Protein AF-A0A6V7JDL8-F1 (afdb_monomer_lite)

Sequence (111 aa):
MNFTSECNVACNCEGVKYSPVCHKPSMTTFFSACHAGCTDSIDSKTFGNCHCVPNDSFDPTIPTSSAPLDSVTLGPCMGDCSTPYLIFVILSMINQALGSTGRIGNVLVNY

Secondary structure (DSSP, 8-state):
-----TTTGGG--TTPPP--EEETTTTEEESSTTTTTEEEEEETTEEEEETTS------TTS-S-S--TT-EEES------HHHHHHHHHHHHHHHHHHHHHHHHHHHH--

Radius of gyration: 22.88 Å; chains: 1; bounding box: 66×28×57 Å

InterPro domains:
  IPR002350 Kazal domain [PS51465] (1-51)
  IPR004156 Organic anion transporter polypeptide [PF03137] (2-110)
  IPR004156 Organic anion transporter polypeptide [PTHR11388] (2-109)

Structure (mmCIF, N/CA/C/O backbone):
data_AF-A0A6V7JDL8-F1
#
_entry.id   AF-A0A6V7JDL8-F1
#
loop_
_atom_site.group_PDB
_atom_site.id
_atom_site.type_symbol
_atom_site.label_atom_id
_atom_site.label_alt_id
_atom_site.label_comp_id
_atom_site.label_asym_id
_atom_site.label_entity_id
_atom_site.label_seq_id
_atom_site.pdbx_PDB_ins_code
_atom_site.Cartn_x
_atom_site.Cartn_y
_atom_site.Cartn_z
_atom_site.occupancy
_atom_site.B_iso_or_equiv
_atom_site.auth_seq_id
_atom_site.auth_comp_id
_atom_site.auth_asym_id
_atom_site.auth_atom_id
_atom_site.pdbx_PDB_model_num
ATOM 1 N N . MET A 1 1 ? -14.404 0.058 -12.471 1.00 45.66 1 MET A N 1
ATOM 2 C CA . MET A 1 1 ? -13.391 0.785 -11.677 1.00 45.66 1 MET A CA 1
ATOM 3 C C . MET A 1 1 ? -12.065 0.498 -12.359 1.00 45.66 1 MET A C 1
ATOM 5 O O . MET A 1 1 ? -11.704 -0.668 -12.418 1.00 45.66 1 MET A O 1
ATOM 9 N N . ASN A 1 2 ? -11.440 1.486 -13.000 1.00 48.19 2 ASN A N 1
ATOM 10 C CA . ASN A 1 2 ? -10.194 1.279 -13.739 1.00 48.19 2 ASN A CA 1
ATOM 11 C C . ASN A 1 2 ? -9.009 1.672 -12.840 1.00 48.19 2 ASN A C 1
ATOM 13 O O . ASN A 1 2 ? -8.936 2.824 -12.426 1.00 48.19 2 ASN A O 1
ATOM 17 N N . PHE A 1 3 ? -8.134 0.717 -12.511 1.00 68.62 3 PHE A N 1
ATOM 18 C CA . PHE A 1 3 ? -6.935 0.920 -11.680 1.00 68.62 3 PHE A CA 1
ATOM 19 C C . PHE A 1 3 ? -5.656 1.110 -12.518 1.00 68.62 3 PHE A C 1
ATOM 21 O O . PHE A 1 3 ? -4.544 1.011 -11.994 1.00 68.62 3 PHE A O 1
ATOM 28 N N . THR A 1 4 ? -5.812 1.369 -13.820 1.00 72.69 4 THR A N 1
ATOM 29 C CA . THR A 1 4 ? -4.702 1.722 -14.708 1.00 72.69 4 THR A CA 1
ATOM 30 C C . THR A 1 4 ? -4.432 3.225 -14.665 1.00 72.69 4 THR A C 1
ATOM 32 O O . THR A 1 4 ? -5.347 4.046 -14.721 1.00 72.69 4 THR A O 1
ATOM 35 N N . SER A 1 5 ? -3.161 3.576 -14.536 1.00 78.44 5 SER A N 1
ATOM 36 C CA . SER A 1 5 ? -2.606 4.927 -14.585 1.00 78.44 5 SER A CA 1
ATOM 37 C C . SER A 1 5 ? -1.430 4.927 -15.557 1.00 78.44 5 SER A C 1
ATOM 39 O O . SER A 1 5 ? -0.850 3.875 -15.818 1.00 78.44 5 SER A O 1
ATOM 41 N N . GLU A 1 6 ? -1.040 6.095 -16.076 1.00 84.94 6 GLU A N 1
ATOM 42 C CA . GLU A 1 6 ? 0.053 6.219 -17.062 1.00 84.94 6 GLU A CA 1
ATOM 43 C C . GLU A 1 6 ? 1.356 5.526 -16.624 1.00 84.94 6 GLU A C 1
ATOM 45 O O . GLU A 1 6 ? 2.092 5.006 -17.454 1.00 84.94 6 GLU A O 1
ATOM 50 N N . CYS A 1 7 ? 1.611 5.442 -15.318 1.00 87.19 7 CYS A N 1
ATOM 51 C CA . CYS A 1 7 ? 2.803 4.817 -14.752 1.00 87.19 7 CYS A CA 1
ATOM 52 C C . CYS A 1 7 ? 2.745 3.277 -14.642 1.00 87.19 7 CYS A C 1
ATOM 54 O O . CYS A 1 7 ? 3.796 2.652 -14.531 1.00 87.19 7 CYS A O 1
ATOM 56 N N . ASN A 1 8 ? 1.562 2.643 -14.669 1.00 89.19 8 ASN A N 1
ATOM 57 C CA . ASN A 1 8 ? 1.421 1.177 -14.588 1.00 89.19 8 ASN A CA 1
ATOM 58 C C . ASN A 1 8 ? 0.895 0.524 -15.880 1.00 89.19 8 ASN A C 1
ATOM 60 O O . ASN A 1 8 ? 0.727 -0.698 -15.925 1.00 89.19 8 ASN A O 1
ATOM 64 N N . VAL A 1 9 ? 0.696 1.304 -16.952 1.00 85.44 9 VAL A N 1
ATOM 65 C CA . VAL A 1 9 ? 0.219 0.796 -18.254 1.00 85.44 9 VAL A CA 1
ATOM 66 C C . VAL A 1 9 ? 1.116 -0.294 -18.836 1.00 85.44 9 VAL A C 1
ATOM 68 O O . VAL A 1 9 ? 0.620 -1.217 -19.476 1.00 85.44 9 VAL A O 1
ATOM 71 N N . ALA A 1 10 ? 2.425 -0.230 -18.573 1.00 79.62 10 ALA A N 1
ATOM 72 C CA . ALA A 1 10 ? 3.396 -1.200 -19.075 1.00 79.62 10 ALA A CA 1
ATOM 73 C C . ALA A 1 10 ? 3.188 -2.615 -18.507 1.00 79.62 10 ALA A C 1
ATOM 75 O O . ALA A 1 10 ? 3.652 -3.585 -19.099 1.00 79.62 10 ALA A O 1
ATOM 76 N N . CYS A 1 11 ? 2.487 -2.744 -17.375 1.00 82.75 11 CYS A N 1
ATOM 77 C CA . CYS A 1 11 ? 2.342 -4.012 -16.667 1.00 82.75 11 CYS A CA 1
ATOM 78 C C . CYS A 1 11 ? 0.987 -4.710 -16.905 1.00 82.75 11 CYS A C 1
ATOM 80 O O . CYS A 1 11 ? 0.820 -5.843 -16.461 1.00 82.75 11 CYS A O 1
ATOM 82 N N . ASN A 1 12 ? 0.028 -4.062 -17.588 1.00 85.19 12 ASN A N 1
ATOM 83 C CA . ASN A 1 12 ? -1.308 -4.595 -17.904 1.00 85.19 12 ASN A CA 1
ATOM 84 C C . ASN A 1 12 ? -1.979 -5.322 -16.715 1.00 85.19 12 ASN A C 1
ATOM 86 O O . ASN A 1 12 ? -2.256 -6.520 -16.772 1.00 85.19 12 ASN A O 1
ATOM 90 N N . CYS A 1 13 ? -2.233 -4.596 -15.620 1.00 85.69 13 CYS A N 1
ATOM 91 C CA . CYS A 1 13 ? -2.622 -5.161 -14.318 1.00 85.69 13 CYS A CA 1
ATOM 92 C C . CYS A 1 13 ? -4.032 -5.794 -14.226 1.00 85.69 13 CYS A C 1
ATOM 94 O O . CYS A 1 13 ? -4.564 -5.966 -13.125 1.00 85.69 13 CYS A O 1
ATOM 96 N N . GLU A 1 14 ? -4.653 -6.156 -15.349 1.00 87.00 14 GLU A N 1
ATOM 97 C CA . GLU A 1 14 ? -5.977 -6.774 -15.388 1.00 87.00 14 GLU A CA 1
ATOM 98 C C . GLU A 1 14 ? -5.948 -8.195 -14.801 1.00 87.00 14 GLU A C 1
ATOM 100 O O . GLU A 1 14 ? -5.130 -9.033 -15.174 1.00 87.00 14 GLU A O 1
ATOM 105 N N . GLY A 1 15 ? -6.834 -8.472 -13.838 1.00 86.56 15 GLY A N 1
ATOM 106 C CA . GLY A 1 15 ? -6.930 -9.789 -13.196 1.00 86.56 15 GLY A CA 1
ATOM 107 C C . GLY A 1 15 ? -5.791 -10.132 -12.225 1.00 86.56 15 GLY A C 1
ATOM 108 O O . GLY A 1 15 ? -5.720 -11.267 -11.752 1.00 86.56 15 GLY A O 1
ATOM 109 N N . VAL A 1 16 ? -4.910 -9.182 -11.889 1.00 89.19 16 VAL A N 1
ATOM 110 C CA . VAL A 1 16 ? -3.823 -9.418 -10.928 1.00 89.19 16 VAL A CA 1
ATOM 111 C C . VAL A 1 16 ? -4.394 -9.656 -9.527 1.00 89.19 16 VAL A C 1
ATOM 113 O O . VAL A 1 16 ? -5.264 -8.925 -9.054 1.00 89.19 16 VAL A O 1
ATOM 116 N N . LYS A 1 17 ? -3.892 -10.687 -8.835 1.00 90.75 17 LYS A N 1
ATOM 117 C CA . LYS A 1 17 ? -4.293 -11.005 -7.458 1.00 90.75 17 LYS A CA 1
ATOM 118 C C . LYS A 1 17 ? -3.880 -9.882 -6.502 1.00 90.75 17 LYS A C 1
ATOM 120 O O . LYS A 1 17 ? -2.798 -9.316 -6.632 1.00 90.75 17 LYS A O 1
ATOM 125 N N . TYR A 1 18 ? -4.718 -9.619 -5.499 1.00 91.94 18 TYR A N 1
ATOM 126 C CA . TYR A 1 18 ? -4.367 -8.725 -4.397 1.00 91.94 18 TYR A CA 1
ATOM 127 C C . TYR A 1 18 ? -3.119 -9.230 -3.663 1.00 91.94 18 TYR A C 1
ATOM 129 O O . TYR A 1 18 ? -3.113 -10.330 -3.100 1.00 91.94 18 TYR A O 1
ATOM 137 N N . SER A 1 19 ? -2.064 -8.421 -3.683 1.00 93.38 19 SER A N 1
ATOM 138 C CA . SER A 1 19 ? -0.782 -8.700 -3.040 1.00 93.38 19 SER A CA 1
ATOM 139 C C . SER A 1 19 ? -0.161 -7.363 -2.623 1.00 93.38 19 SER A C 1
ATOM 141 O O . SER A 1 19 ? 0.690 -6.844 -3.348 1.00 93.38 19 SER A O 1
ATOM 143 N N . PRO A 1 20 ? -0.627 -6.758 -1.518 1.00 93.81 20 PRO A N 1
ATOM 144 C CA . PRO A 1 20 ? -0.330 -5.367 -1.203 1.00 93.81 20 PRO A CA 1
ATOM 145 C C . PRO A 1 20 ? 1.172 -5.136 -1.085 1.00 93.81 20 PRO A C 1
ATOM 147 O O . PRO A 1 20 ? 1.896 -6.002 -0.590 1.00 93.81 20 PRO A O 1
ATOM 150 N N . VAL A 1 21 ? 1.621 -3.966 -1.526 1.00 93.31 21 VAL A N 1
ATOM 151 C CA . VAL A 1 21 ? 3.010 -3.523 -1.386 1.00 93.31 21 VAL A CA 1
ATOM 152 C C . VAL A 1 21 ? 3.053 -2.117 -0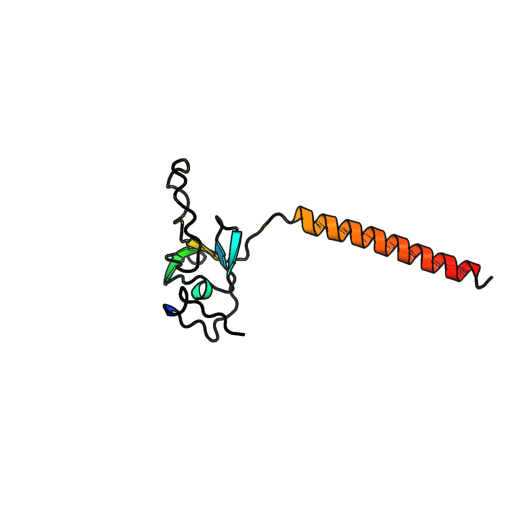.803 1.00 93.31 21 VAL A C 1
ATOM 154 O O . VAL A 1 21 ? 2.191 -1.290 -1.098 1.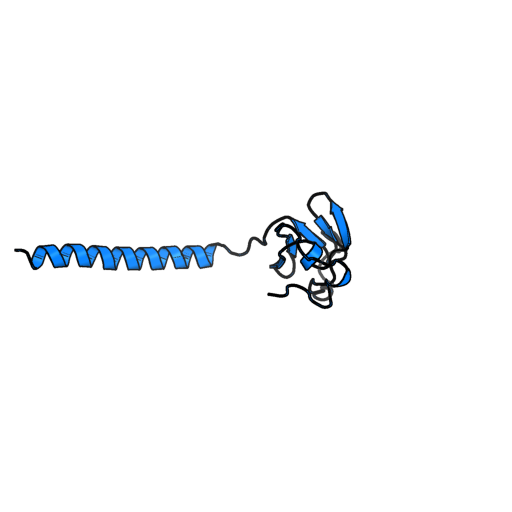00 93.31 21 VAL A O 1
ATOM 157 N N . CYS A 1 22 ? 4.056 -1.849 0.021 1.00 91.69 22 CYS A N 1
ATOM 158 C CA . CYS A 1 22 ? 4.259 -0.591 0.712 1.00 91.69 22 CYS A CA 1
ATOM 159 C C . CYS A 1 22 ? 5.483 0.134 0.159 1.00 91.69 22 CYS A C 1
ATOM 161 O O . CYS A 1 22 ? 6.590 -0.414 0.169 1.00 91.69 22 CYS A O 1
ATOM 163 N N . HIS A 1 23 ? 5.292 1.387 -0.242 1.00 90.50 23 HIS A N 1
ATOM 164 C CA . HIS A 1 23 ? 6.382 2.333 -0.409 1.00 90.50 23 HIS A CA 1
ATOM 165 C C . HIS A 1 23 ? 6.648 3.027 0.933 1.00 90.50 23 HIS A C 1
ATOM 167 O O . HIS A 1 23 ? 5.835 3.827 1.397 1.00 90.50 23 HIS A O 1
ATOM 173 N N . LYS A 1 24 ? 7.765 2.687 1.588 1.00 85.44 24 LYS A N 1
ATOM 174 C CA . LYS A 1 24 ? 8.084 3.184 2.941 1.00 85.44 24 LYS A CA 1
ATOM 175 C C . LYS A 1 24 ? 8.251 4.712 3.017 1.00 85.44 24 LYS A C 1
ATOM 177 O O . LYS A 1 24 ? 7.713 5.277 3.961 1.00 85.44 24 LYS A O 1
ATOM 182 N N . PRO A 1 25 ? 8.938 5.386 2.072 1.00 82.56 25 PRO A N 1
ATOM 183 C CA . PRO A 1 25 ? 9.129 6.837 2.125 1.00 82.56 25 PRO A CA 1
ATOM 184 C C . PRO A 1 25 ? 7.823 7.638 2.080 1.00 82.56 25 PRO A C 1
ATOM 186 O O . PRO A 1 25 ? 7.584 8.459 2.958 1.00 82.56 25 PRO A O 1
ATOM 189 N N . SER A 1 26 ? 6.941 7.365 1.111 1.00 83.50 26 SER A N 1
ATOM 190 C CA . SER A 1 26 ? 5.664 8.092 0.988 1.00 83.50 26 SER A CA 1
ATOM 191 C C . SER A 1 26 ? 4.531 7.481 1.816 1.00 83.50 26 SER A C 1
ATOM 193 O O . SER A 1 26 ? 3.407 7.978 1.776 1.00 83.50 26 SER A O 1
ATOM 195 N N . MET A 1 27 ? 4.788 6.376 2.527 1.00 85.62 27 MET A N 1
ATOM 196 C CA . MET A 1 27 ? 3.799 5.622 3.306 1.00 85.62 27 MET A CA 1
ATOM 197 C C . MET A 1 27 ? 2.547 5.221 2.501 1.00 85.62 27 MET A C 1
ATOM 199 O O . MET A 1 27 ? 1.445 5.109 3.043 1.00 85.62 27 MET A O 1
ATOM 203 N N . THR A 1 28 ? 2.704 4.968 1.197 1.00 85.62 28 THR A N 1
ATOM 204 C CA . THR A 1 28 ? 1.601 4.584 0.305 1.00 85.62 28 THR A CA 1
ATOM 205 C C . THR A 1 28 ? 1.553 3.075 0.091 1.00 85.62 28 THR A C 1
ATOM 207 O O . THR A 1 28 ? 2.558 2.419 -0.187 1.00 85.62 28 THR A O 1
ATOM 210 N N . THR A 1 29 ? 0.349 2.511 0.211 1.00 91.12 29 THR A N 1
ATOM 211 C CA . THR A 1 29 ? 0.092 1.096 -0.083 1.00 91.12 29 THR A CA 1
ATOM 212 C C . THR A 1 29 ? -0.547 0.960 -1.459 1.00 91.12 29 THR A C 1
ATOM 214 O O . THR A 1 29 ? -1.591 1.556 -1.719 1.00 91.12 29 THR A O 1
ATOM 217 N N . PHE A 1 30 ? 0.047 0.138 -2.318 1.00 91.12 30 PHE A N 1
ATOM 218 C CA . PHE A 1 30 ? -0.486 -0.203 -3.634 1.00 91.12 30 PHE A CA 1
ATOM 219 C C . PHE A 1 30 ? -1.123 -1.595 -3.607 1.00 91.12 30 PHE A C 1
ATOM 221 O O . PHE A 1 30 ? -0.716 -2.467 -2.837 1.00 91.12 30 PHE A O 1
ATOM 228 N N . PHE A 1 31 ? -2.111 -1.822 -4.477 1.00 91.69 31 PHE A N 1
ATOM 229 C CA . PHE A 1 31 ? -2.838 -3.095 -4.570 1.00 91.69 31 PHE A CA 1
ATOM 230 C C . PHE A 1 31 ? -1.918 -4.289 -4.885 1.00 91.69 31 PHE A C 1
ATOM 232 O O . PHE A 1 31 ? -2.106 -5.390 -4.362 1.00 91.69 31 PHE A O 1
ATOM 239 N N . SER A 1 32 ? -0.924 -4.065 -5.747 1.00 92.06 32 SER A N 1
ATOM 240 C CA . SER A 1 32 ? 0.151 -5.008 -6.053 1.00 92.06 32 SER A CA 1
ATOM 241 C C . SER A 1 32 ? 1.378 -4.291 -6.616 1.00 92.06 32 SER A C 1
ATOM 243 O O . SER A 1 32 ? 1.296 -3.109 -6.954 1.00 92.06 32 SER A O 1
ATOM 245 N N . ALA A 1 33 ? 2.497 -5.010 -6.766 1.00 91.88 33 ALA A N 1
ATOM 246 C CA . ALA A 1 33 ? 3.708 -4.495 -7.418 1.00 91.88 33 ALA A CA 1
ATOM 247 C C . ALA A 1 33 ? 3.437 -3.980 -8.848 1.00 91.88 33 ALA A C 1
ATOM 249 O O . ALA A 1 33 ? 3.961 -2.942 -9.237 1.00 91.88 33 ALA A O 1
ATOM 250 N N . CYS A 1 34 ? 2.532 -4.640 -9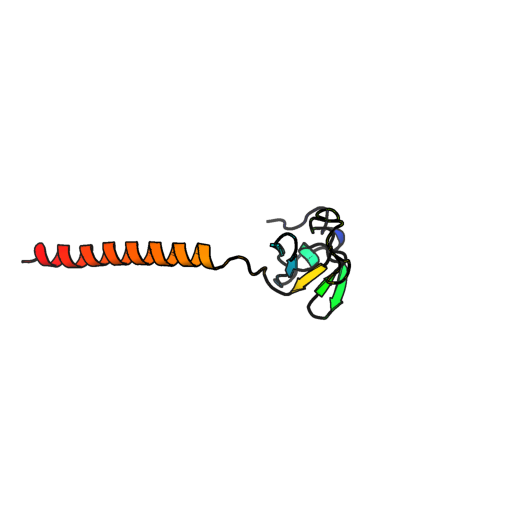.584 1.00 92.25 34 CYS A N 1
ATOM 251 C CA . CYS A 1 34 ? 2.064 -4.187 -10.899 1.00 92.25 34 CYS A CA 1
ATOM 252 C C . CYS A 1 34 ? 1.428 -2.795 -10.822 1.00 92.25 34 CYS A C 1
ATOM 254 O O . CYS A 1 34 ? 1.761 -1.907 -11.596 1.00 92.25 34 CYS A O 1
ATOM 256 N N . HIS A 1 35 ? 0.545 -2.577 -9.843 1.00 91.81 35 HIS A N 1
ATOM 257 C CA . HIS A 1 35 ? -0.147 -1.298 -9.681 1.00 91.81 35 HIS A CA 1
ATOM 258 C C . HIS A 1 35 ? 0.779 -0.178 -9.192 1.00 91.81 35 HIS A C 1
ATOM 260 O O . HIS A 1 35 ? 0.478 0.988 -9.430 1.00 91.81 35 HIS A O 1
ATOM 266 N N . ALA A 1 36 ? 1.893 -0.532 -8.546 1.00 91.00 36 ALA A N 1
ATOM 267 C CA . ALA A 1 36 ? 2.989 0.382 -8.233 1.00 91.00 36 A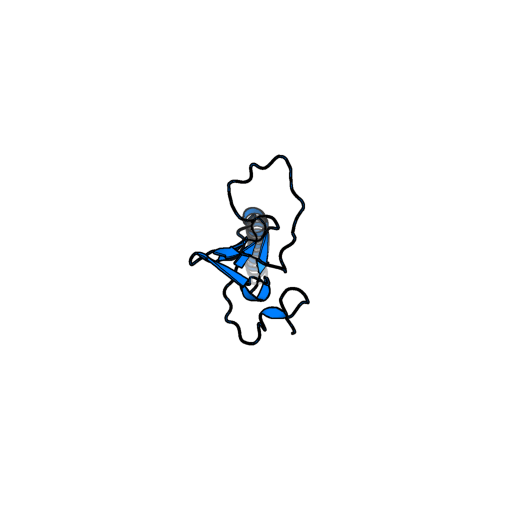LA A CA 1
ATOM 268 C C . ALA A 1 36 ? 3.909 0.663 -9.445 1.00 91.00 36 ALA A C 1
ATOM 270 O O . ALA A 1 36 ? 4.805 1.500 -9.354 1.00 91.00 36 ALA A O 1
ATOM 271 N N . GLY A 1 37 ? 3.688 -0.003 -10.585 1.00 90.88 37 GLY A N 1
ATOM 272 C CA . GLY A 1 37 ? 4.486 0.158 -11.801 1.00 90.88 37 GLY A CA 1
ATOM 273 C C . GLY A 1 37 ? 5.896 -0.420 -11.685 1.00 90.88 37 GLY A C 1
ATOM 274 O O . GLY A 1 37 ? 6.795 0.085 -12.347 1.00 90.88 37 GLY A O 1
ATOM 275 N N . CYS A 1 38 ? 6.106 -1.410 -10.811 1.00 91.44 38 CYS A N 1
ATOM 276 C CA . CYS A 1 38 ? 7.405 -2.048 -10.603 1.00 91.44 38 CYS A CA 1
ATOM 277 C C . CYS A 1 38 ? 7.677 -3.098 -11.678 1.00 91.44 38 CYS A C 1
ATOM 279 O O . CYS A 1 38 ? 6.8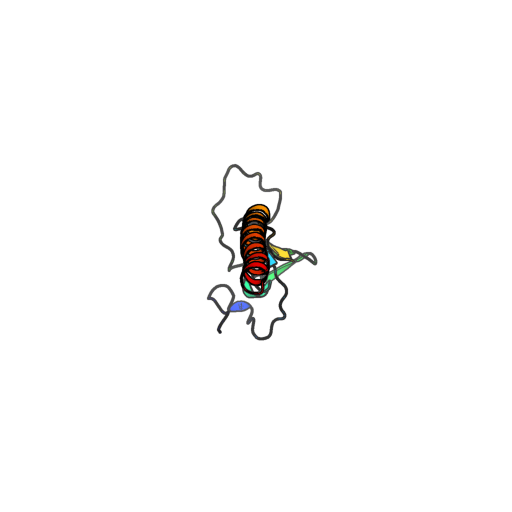54 -3.994 -11.883 1.00 91.44 38 CYS A O 1
ATOM 281 N N . THR A 1 39 ? 8.848 -3.035 -12.305 1.00 89.12 39 THR A N 1
ATOM 282 C CA . THR A 1 39 ? 9.287 -4.040 -13.288 1.00 89.12 39 THR A CA 1
ATOM 283 C C . THR A 1 39 ? 10.245 -5.067 -12.702 1.00 89.12 39 THR A C 1
ATOM 285 O O . THR A 1 39 ? 10.344 -6.175 -13.227 1.00 89.12 39 THR A O 1
ATOM 288 N N . ASP A 1 40 ? 10.922 -4.724 -11.604 1.00 89.44 40 ASP A N 1
ATOM 289 C CA . ASP A 1 40 ? 12.020 -5.523 -11.075 1.00 89.44 40 ASP A CA 1
ATOM 290 C C . ASP A 1 40 ? 11.618 -6.193 -9.759 1.00 89.44 40 ASP A C 1
ATOM 292 O O . ASP A 1 40 ? 11.016 -5.582 -8.876 1.00 89.44 40 ASP A O 1
ATOM 296 N N . SER A 1 41 ? 11.992 -7.460 -9.590 1.00 88.62 41 SER A N 1
ATOM 297 C CA . SER A 1 41 ? 11.891 -8.184 -8.321 1.00 88.62 41 SER A CA 1
ATOM 298 C C . SER A 1 41 ? 13.292 -8.362 -7.740 1.00 88.62 41 SER A C 1
ATOM 300 O O . SER A 1 41 ? 14.043 -9.229 -8.186 1.00 88.62 41 SER A O 1
ATOM 302 N N . ILE A 1 42 ? 13.655 -7.523 -6.770 1.00 88.06 42 ILE A N 1
ATOM 303 C CA . ILE A 1 42 ? 14.981 -7.535 -6.133 1.00 88.06 42 ILE A CA 1
ATOM 304 C C . ILE A 1 42 ? 15.105 -8.743 -5.199 1.00 88.06 42 ILE A C 1
ATOM 306 O O . ILE A 1 42 ? 16.133 -9.412 -5.162 1.00 88.06 42 ILE A O 1
ATOM 310 N N . ASP A 1 43 ? 14.044 -9.019 -4.445 1.00 87.00 43 ASP A N 1
ATOM 311 C CA . ASP A 1 43 ? 13.940 -10.162 -3.545 1.00 87.00 43 ASP A CA 1
ATOM 312 C C . ASP A 1 43 ? 12.508 -10.715 -3.577 1.00 87.00 43 ASP A C 1
ATOM 314 O O . ASP A 1 43 ? 11.581 -10.084 -4.082 1.00 87.00 43 ASP A O 1
ATOM 318 N N . SER A 1 44 ? 12.308 -11.872 -2.952 1.00 85.81 44 SER A N 1
ATOM 319 C CA . SER A 1 44 ? 11.016 -12.519 -2.696 1.00 85.81 44 SER A CA 1
ATOM 320 C C . SER A 1 44 ? 9.941 -11.575 -2.132 1.00 85.81 44 SER A C 1
ATOM 322 O O . SER A 1 44 ? 8.745 -11.843 -2.257 1.00 85.81 44 SER A O 1
ATOM 324 N N . LYS A 1 45 ? 10.358 -10.502 -1.446 1.00 88.94 45 LYS A N 1
ATOM 325 C CA . LYS A 1 45 ? 9.479 -9.534 -0.779 1.00 88.94 45 LYS A CA 1
ATOM 326 C C . LYS A 1 45 ? 9.707 -8.087 -1.210 1.00 88.94 45 LYS A C 1
ATOM 328 O O . LYS A 1 45 ? 9.031 -7.216 -0.673 1.00 88.94 45 LYS A O 1
ATOM 333 N N . THR A 1 46 ? 10.623 -7.811 -2.133 1.00 90.12 46 THR A N 1
ATOM 334 C CA . THR A 1 46 ? 10.996 -6.435 -2.482 1.00 90.12 46 THR A CA 1
ATOM 335 C C . THR A 1 46 ? 11.015 -6.269 -3.988 1.00 90.12 46 THR A C 1
ATOM 337 O O . THR A 1 46 ? 11.699 -7.008 -4.694 1.00 90.12 46 THR A O 1
ATOM 340 N N . PHE A 1 47 ? 10.290 -5.265 -4.463 1.00 91.06 47 PHE A N 1
ATOM 341 C CA . PHE A 1 47 ? 10.191 -4.913 -5.872 1.00 91.06 47 PHE A CA 1
ATOM 342 C C . PHE A 1 47 ? 10.822 -3.541 -6.089 1.00 91.06 47 PHE A C 1
ATOM 344 O O . PHE A 1 47 ? 10.765 -2.700 -5.194 1.00 91.06 47 PHE A O 1
ATOM 351 N N . GLY A 1 48 ? 11.453 -3.337 -7.238 1.00 88.88 48 GLY A N 1
ATOM 352 C CA . GLY A 1 48 ? 12.135 -2.102 -7.609 1.00 88.88 48 GLY A CA 1
ATOM 353 C C . GLY A 1 48 ? 11.687 -1.587 -8.971 1.00 88.88 48 GLY A C 1
ATOM 354 O O . GLY A 1 48 ? 10.877 -2.224 -9.652 1.00 88.88 48 GLY A O 1
ATOM 355 N N . ASN A 1 49 ? 12.253 -0.440 -9.359 1.00 89.06 49 ASN A N 1
ATOM 356 C CA . ASN A 1 49 ? 11.977 0.217 -10.637 1.00 89.06 49 ASN A CA 1
ATOM 357 C C . ASN A 1 49 ? 10.476 0.516 -10.804 1.00 89.06 49 ASN A C 1
ATOM 359 O O . ASN A 1 49 ? 9.843 0.166 -11.800 1.00 89.06 49 ASN A O 1
ATOM 363 N N . CYS A 1 50 ? 9.892 1.084 -9.747 1.00 89.44 50 CYS A N 1
ATOM 364 C CA . CYS A 1 50 ? 8.469 1.367 -9.634 1.00 89.44 50 CYS A CA 1
ATOM 365 C C . CYS A 1 50 ? 8.145 2.778 -10.137 1.00 89.44 50 CYS A C 1
ATOM 367 O O . CYS A 1 50 ? 8.497 3.761 -9.495 1.00 89.44 50 CYS A O 1
ATOM 369 N N . HIS A 1 51 ? 7.425 2.892 -11.255 1.00 89.44 51 HIS A N 1
ATOM 370 C CA . HIS A 1 51 ? 7.111 4.192 -11.869 1.00 89.44 51 HIS A CA 1
ATOM 371 C C . HIS A 1 51 ? 5.953 4.961 -11.214 1.00 89.44 51 HIS A C 1
ATOM 373 O O . HIS A 1 51 ? 5.832 6.166 -11.418 1.00 89.44 51 HIS A O 1
ATOM 379 N N . CYS A 1 52 ? 5.064 4.295 -10.469 1.00 88.75 52 CYS A N 1
ATOM 380 C CA . CYS A 1 52 ? 3.920 4.961 -9.825 1.00 88.75 52 CYS A CA 1
ATOM 381 C C . CYS A 1 52 ? 4.229 5.498 -8.428 1.00 88.75 52 CYS A C 1
ATOM 383 O O . CYS A 1 52 ? 3.337 5.988 -7.732 1.00 88.75 52 CYS A O 1
ATOM 385 N N . VAL A 1 53 ? 5.472 5.345 -7.994 1.00 87.62 53 VAL A N 1
ATOM 386 C CA . VAL A 1 53 ? 5.940 5.771 -6.690 1.00 87.62 53 VAL A CA 1
ATOM 387 C C . VAL A 1 53 ? 6.399 7.234 -6.778 1.00 87.62 53 VAL A C 1
ATOM 389 O O . VAL A 1 53 ? 7.063 7.597 -7.747 1.00 87.62 53 VAL A O 1
ATOM 392 N N . PRO A 1 54 ? 6.047 8.101 -5.809 1.00 79.56 54 PRO A N 1
ATOM 393 C CA . PRO A 1 54 ? 6.584 9.452 -5.764 1.00 79.56 54 PRO A CA 1
ATOM 394 C C . PRO A 1 54 ? 8.094 9.392 -5.538 1.00 79.56 54 PRO A C 1
ATOM 396 O O . PRO A 1 54 ? 8.552 8.953 -4.481 1.00 79.56 54 PRO A O 1
ATOM 399 N N . ASN A 1 55 ? 8.853 9.870 -6.520 1.00 67.19 55 ASN A N 1
ATOM 400 C CA . ASN A 1 55 ? 10.272 10.158 -6.366 1.00 67.19 55 ASN A CA 1
ATOM 401 C C . ASN A 1 55 ? 10.387 11.445 -5.550 1.00 67.19 55 ASN A C 1
ATOM 403 O O . ASN A 1 55 ? 10.639 12.515 -6.108 1.00 67.19 55 ASN A O 1
ATOM 407 N N . ASP A 1 56 ? 10.124 11.369 -4.247 1.00 55.72 56 ASP A N 1
ATOM 408 C CA . ASP A 1 56 ? 10.379 12.490 -3.352 1.00 55.72 56 ASP A CA 1
ATOM 409 C C . ASP A 1 56 ? 11.896 12.706 -3.315 1.00 55.72 56 ASP A C 1
ATOM 411 O O . ASP A 1 56 ? 12.647 12.016 -2.631 1.00 55.72 56 ASP A O 1
ATOM 415 N N . SER A 1 57 ? 12.329 13.617 -4.185 1.00 47.81 57 SER A N 1
ATOM 416 C CA . SER A 1 57 ? 13.527 14.445 -4.122 1.00 47.81 57 SER A CA 1
ATOM 417 C C . SER A 1 57 ? 14.515 14.073 -3.016 1.00 47.81 57 SER A C 1
ATOM 419 O O . SER A 1 57 ? 14.315 14.423 -1.858 1.00 47.81 57 SER A O 1
ATOM 421 N N . PHE A 1 58 ? 15.604 13.422 -3.431 1.00 51.66 58 PHE A N 1
ATOM 422 C CA . PHE A 1 58 ? 16.978 13.594 -2.948 1.00 51.66 58 PHE A CA 1
ATOM 423 C C . PHE A 1 58 ? 17.104 14.483 -1.692 1.00 51.66 58 PHE A C 1
ATOM 425 O O . PHE A 1 58 ? 17.375 15.678 -1.799 1.00 51.66 58 PHE A O 1
ATOM 432 N N . ASP A 1 59 ? 16.932 13.908 -0.499 1.00 48.25 59 ASP A N 1
ATOM 433 C CA . ASP A 1 59 ? 17.423 14.551 0.718 1.00 48.25 59 ASP A CA 1
ATOM 434 C C . ASP A 1 59 ? 18.948 14.339 0.765 1.00 48.25 59 ASP A C 1
ATOM 436 O O . ASP A 1 59 ? 19.391 13.194 0.910 1.00 48.25 59 ASP A O 1
ATOM 440 N N . PRO A 1 60 ? 19.789 15.385 0.625 1.00 52.69 60 PRO A N 1
ATOM 441 C CA . PRO A 1 60 ? 21.247 15.233 0.559 1.00 52.69 60 PRO A CA 1
ATOM 442 C C . PRO A 1 60 ? 21.858 14.740 1.881 1.00 52.69 60 PRO A C 1
ATOM 444 O O . PRO A 1 60 ? 23.058 14.479 1.954 1.00 52.69 60 PRO A O 1
ATOM 447 N N . THR A 1 61 ? 21.049 14.659 2.937 1.00 50.12 61 THR A N 1
ATOM 448 C CA . THR A 1 61 ? 21.440 14.306 4.300 1.00 50.12 61 THR A CA 1
ATOM 449 C C . THR A 1 61 ? 21.243 12.832 4.646 1.00 50.12 61 THR A C 1
ATOM 451 O O . THR A 1 61 ? 21.771 12.391 5.669 1.00 50.12 61 THR A O 1
ATOM 454 N N . ILE A 1 62 ? 20.558 12.043 3.809 1.00 53.84 62 ILE A N 1
ATOM 455 C CA . ILE A 1 62 ? 20.387 10.605 4.055 1.00 53.84 62 ILE A CA 1
ATOM 456 C C . ILE A 1 62 ? 21.504 9.835 3.339 1.00 53.84 62 ILE A C 1
ATOM 458 O O . ILE A 1 62 ? 21.551 9.830 2.106 1.00 53.84 62 ILE A O 1
ATOM 462 N N . PRO A 1 63 ? 22.415 9.160 4.070 1.00 42.50 63 PRO A N 1
ATOM 463 C CA . PRO A 1 63 ? 23.427 8.323 3.445 1.00 42.50 63 PRO A CA 1
ATOM 464 C C . PRO A 1 63 ? 22.742 7.246 2.598 1.00 42.50 63 PRO A C 1
ATOM 466 O O . PRO A 1 63 ? 21.867 6.518 3.067 1.00 42.50 63 PRO A O 1
ATOM 469 N N . THR A 1 64 ? 23.145 7.180 1.331 1.00 46.41 64 THR A N 1
ATOM 470 C CA . THR A 1 64 ? 22.696 6.254 0.285 1.00 46.41 64 THR A CA 1
ATOM 471 C C . THR A 1 64 ? 23.061 4.804 0.627 1.00 46.41 64 THR A C 1
ATOM 473 O O . THR A 1 64 ? 23.941 4.208 0.011 1.00 46.41 64 THR A O 1
ATOM 476 N N . SER A 1 65 ? 22.445 4.229 1.661 1.00 51.75 65 SER A N 1
ATOM 477 C CA . SER A 1 65 ? 22.818 2.896 2.148 1.00 51.75 65 SER A CA 1
ATOM 478 C C . SER A 1 65 ? 21.687 2.057 2.752 1.00 51.75 65 SER A C 1
ATOM 480 O O . SER A 1 65 ? 21.988 1.121 3.490 1.00 51.75 65 SER A O 1
ATOM 482 N N . SER A 1 66 ? 20.401 2.291 2.440 1.00 48.59 66 SER A N 1
ATOM 483 C CA . SER A 1 66 ? 19.348 1.433 3.032 1.00 48.59 66 SER A CA 1
ATOM 484 C C . SER A 1 66 ? 18.133 0.998 2.200 1.00 48.59 66 SER A C 1
ATOM 486 O O . SER A 1 66 ? 17.447 0.090 2.658 1.00 48.59 66 SER A O 1
ATOM 488 N N . ALA A 1 67 ? 17.885 1.491 0.985 1.00 50.47 67 ALA A N 1
ATOM 489 C CA . ALA A 1 67 ? 17.033 0.837 -0.029 1.00 50.47 67 ALA A CA 1
ATOM 490 C C . ALA A 1 67 ? 17.025 1.692 -1.309 1.00 50.47 67 ALA A C 1
ATOM 492 O O . ALA A 1 67 ? 17.184 2.908 -1.201 1.00 50.47 67 ALA A O 1
ATOM 493 N N . PRO A 1 68 ? 16.826 1.115 -2.508 1.00 56.56 68 PRO A N 1
ATOM 494 C CA . PRO A 1 68 ? 16.527 1.909 -3.698 1.00 56.56 68 PRO A CA 1
ATOM 495 C C . PRO A 1 68 ? 15.293 2.779 -3.420 1.00 56.56 68 PRO A C 1
ATOM 497 O O . PRO A 1 68 ? 14.294 2.251 -2.925 1.00 56.56 68 PRO A O 1
ATOM 500 N N . LEU A 1 69 ? 15.362 4.086 -3.700 1.00 63.62 69 LEU A N 1
ATOM 501 C CA . LEU A 1 69 ? 14.247 5.017 -3.462 1.00 63.62 69 LEU A CA 1
ATOM 502 C C . LEU A 1 69 ? 12.967 4.568 -4.184 1.00 63.62 69 LEU A C 1
ATOM 504 O O . LEU A 1 69 ? 11.880 4.773 -3.668 1.00 63.62 69 LEU A O 1
ATOM 508 N N . ASP A 1 70 ? 13.108 3.830 -5.283 1.00 76.12 70 ASP A N 1
ATOM 509 C CA . ASP A 1 70 ? 11.991 3.351 -6.101 1.00 76.12 70 ASP A CA 1
ATOM 510 C C . ASP A 1 70 ? 11.605 1.906 -5.753 1.00 76.12 70 ASP A C 1
ATOM 512 O O . ASP A 1 70 ? 11.222 1.126 -6.630 1.00 76.12 70 ASP A O 1
ATOM 516 N N . SER A 1 71 ? 11.791 1.501 -4.489 1.00 86.50 71 SER A N 1
ATOM 517 C CA . SER A 1 71 ? 11.497 0.141 -4.035 1.00 86.50 71 SER A CA 1
ATOM 518 C C . SER A 1 71 ? 10.292 0.059 -3.107 1.00 86.50 71 SER A C 1
ATOM 520 O O . SER A 1 71 ? 10.112 0.840 -2.172 1.00 86.50 71 SER A O 1
ATOM 522 N N . VAL A 1 72 ? 9.470 -0.959 -3.342 1.00 90.50 72 VAL A N 1
ATOM 523 C CA . VAL A 1 72 ? 8.305 -1.290 -2.523 1.00 90.50 72 VAL A CA 1
ATOM 524 C C . VAL A 1 72 ? 8.492 -2.655 -1.876 1.00 90.50 72 VAL A C 1
ATOM 526 O O . VAL A 1 72 ? 9.043 -3.586 -2.463 1.00 90.50 72 VAL A O 1
ATOM 529 N N . THR A 1 73 ? 8.038 -2.785 -0.634 1.00 92.50 73 THR A N 1
ATOM 530 C CA . THR A 1 73 ? 8.109 -4.036 0.133 1.00 92.50 73 THR A CA 1
ATOM 531 C C . THR A 1 73 ? 6.740 -4.709 0.172 1.00 92.50 73 THR A C 1
ATOM 533 O O . THR A 1 73 ? 5.725 -4.032 0.271 1.00 92.50 73 THR A O 1
ATOM 536 N N . LEU A 1 74 ? 6.690 -6.037 0.136 1.00 92.81 74 LEU A N 1
ATOM 537 C CA . LEU A 1 74 ? 5.467 -6.819 0.285 1.00 92.81 74 LEU A CA 1
ATOM 538 C C . LEU A 1 74 ? 4.810 -6.555 1.650 1.00 92.81 74 LEU A C 1
ATOM 540 O O . LEU A 1 74 ? 5.460 -6.624 2.693 1.00 92.81 74 LEU A O 1
ATOM 544 N N . GLY A 1 75 ? 3.503 -6.321 1.630 1.00 93.12 75 GLY A N 1
ATOM 545 C CA . GLY A 1 75 ? 2.681 -5.986 2.786 1.00 93.12 75 GLY A CA 1
ATOM 546 C C . GLY A 1 75 ? 2.138 -4.552 2.733 1.00 93.12 75 GLY A C 1
ATOM 547 O O . GLY A 1 75 ? 2.637 -3.716 1.980 1.00 93.12 75 GLY A O 1
ATOM 548 N N . PRO A 1 76 ? 1.089 -4.255 3.515 1.00 90.75 76 PRO A N 1
ATOM 549 C CA . PRO A 1 76 ? 0.582 -2.896 3.674 1.00 90.75 76 PRO A CA 1
ATOM 550 C C . PRO A 1 76 ? 1.547 -2.026 4.492 1.00 90.75 76 PRO A C 1
ATOM 552 O O . PRO A 1 76 ? 2.307 -2.535 5.319 1.00 90.75 76 PRO A O 1
ATOM 555 N N . CYS A 1 77 ? 1.486 -0.707 4.305 1.00 89.81 77 CYS A N 1
ATOM 556 C CA . CYS A 1 77 ? 2.230 0.222 5.150 1.00 89.81 77 CYS A CA 1
ATOM 557 C C . CYS A 1 77 ? 1.639 0.252 6.561 1.00 89.81 77 CYS A C 1
ATOM 559 O O . CYS A 1 77 ? 0.453 0.524 6.755 1.00 89.81 77 CYS A O 1
ATOM 561 N N . MET A 1 78 ? 2.482 -0.017 7.556 1.00 81.69 78 MET A N 1
ATOM 562 C CA . MET A 1 78 ? 2.123 0.087 8.966 1.00 81.69 78 MET A CA 1
ATOM 563 C C . MET A 1 78 ? 2.331 1.536 9.412 1.00 81.69 78 MET A C 1
ATOM 565 O O . MET A 1 78 ? 3.437 1.917 9.778 1.00 81.69 78 MET A O 1
ATOM 569 N N . GLY A 1 79 ? 1.280 2.350 9.307 1.00 81.38 79 GLY A N 1
ATOM 570 C CA . GLY A 1 79 ? 1.258 3.703 9.869 1.00 81.38 79 GLY A CA 1
ATOM 571 C C . GLY A 1 79 ? 0.995 3.714 11.375 1.00 81.38 79 GLY A C 1
ATOM 572 O O . GLY A 1 79 ? 0.845 2.664 12.009 1.00 81.38 79 GLY A O 1
ATOM 573 N N . ASP A 1 80 ? 0.889 4.913 11.943 1.00 80.19 80 ASP A N 1
ATOM 574 C CA . ASP A 1 80 ? 0.545 5.101 13.351 1.00 80.19 80 ASP A CA 1
ATOM 575 C C . ASP A 1 80 ? -0.853 4.543 13.660 1.00 80.19 80 ASP A C 1
ATOM 577 O O . ASP A 1 80 ? -1.889 5.145 13.376 1.00 80.19 80 ASP A O 1
ATOM 581 N N . CYS A 1 81 ? -0.881 3.358 14.271 1.00 83.56 81 CYS A N 1
ATOM 582 C CA . CYS A 1 81 ? -2.110 2.662 14.657 1.00 83.56 81 CYS A CA 1
ATOM 583 C C . CYS A 1 81 ? -2.756 3.263 15.923 1.00 83.56 81 CYS A C 1
ATOM 585 O O . CYS A 1 81 ? -3.928 3.021 16.211 1.00 83.56 81 CYS A O 1
ATOM 587 N N . SER A 1 82 ? -2.010 4.071 16.683 1.00 85.38 82 SER A N 1
ATOM 588 C CA . SER A 1 82 ? -2.438 4.629 17.971 1.00 85.38 82 SER A CA 1
ATOM 589 C C . SER A 1 82 ? -3.638 5.568 17.844 1.00 85.38 82 SER A C 1
ATOM 591 O O . SER A 1 82 ? -4.589 5.444 18.612 1.00 85.38 82 SER A O 1
ATOM 593 N N . THR A 1 83 ? -3.643 6.464 16.857 1.00 86.56 83 THR A N 1
ATOM 594 C CA . THR A 1 83 ? -4.732 7.427 16.639 1.00 86.56 83 THR A CA 1
ATOM 595 C C . THR A 1 83 ? -6.077 6.757 16.336 1.00 86.56 83 THR A C 1
ATOM 597 O O . THR A 1 83 ? -7.028 6.990 17.088 1.00 86.56 83 THR A O 1
ATOM 600 N N . PRO A 1 84 ? -6.211 5.902 15.298 1.00 86.69 84 PRO A N 1
ATOM 601 C CA . PRO A 1 84 ? -7.485 5.238 15.023 1.00 86.69 84 PRO A CA 1
ATOM 602 C C . PRO A 1 84 ? -7.909 4.303 16.163 1.00 86.69 84 PRO A C 1
ATOM 604 O O . PRO A 1 84 ? -9.096 4.226 16.481 1.00 86.69 84 PRO A O 1
ATOM 607 N N . TYR A 1 85 ? -6.952 3.648 16.828 1.00 90.94 85 TYR A N 1
ATOM 608 C CA . TYR A 1 85 ? -7.222 2.835 18.010 1.00 90.94 85 TYR A CA 1
ATOM 609 C C . TYR A 1 85 ? -7.827 3.660 19.156 1.00 90.94 85 TYR A C 1
ATOM 611 O O . TYR A 1 85 ? -8.866 3.286 19.701 1.00 90.94 85 TYR A O 1
ATOM 619 N N . LEU A 1 86 ? -7.236 4.811 19.492 1.00 93.38 86 LEU A N 1
ATOM 620 C CA . LEU A 1 86 ? -7.753 5.694 20.540 1.00 93.38 86 LEU A CA 1
ATOM 621 C C . LEU A 1 86 ? -9.146 6.230 20.202 1.00 93.38 86 LEU A C 1
ATOM 623 O O . LEU A 1 86 ? -10.016 6.239 21.071 1.00 93.38 86 LEU A O 1
ATOM 627 N N . ILE A 1 87 ? -9.388 6.614 18.945 1.00 94.69 87 ILE A N 1
ATOM 628 C CA . ILE A 1 87 ? -10.719 7.042 18.490 1.00 94.69 87 ILE A CA 1
ATOM 629 C C . ILE A 1 87 ? -11.741 5.918 18.705 1.00 94.69 87 ILE A C 1
ATOM 631 O O . ILE A 1 87 ? -12.802 6.158 19.281 1.00 94.69 87 ILE A O 1
ATOM 635 N N . PHE A 1 88 ? -11.421 4.684 18.303 1.00 94.50 88 PHE A N 1
ATOM 636 C CA . PHE A 1 88 ? -12.310 3.537 18.493 1.00 94.50 88 PHE A CA 1
ATOM 637 C C . PHE A 1 88 ? -12.611 3.266 19.974 1.00 94.50 88 PHE A C 1
ATOM 639 O O . PHE A 1 88 ? -13.766 3.024 20.334 1.00 94.50 88 PHE A O 1
ATOM 646 N N . VAL A 1 89 ? -11.599 3.345 20.843 1.00 95.19 89 VAL A N 1
ATOM 647 C CA . VAL A 1 89 ? -11.766 3.175 22.294 1.00 95.19 89 VAL A CA 1
ATOM 648 C C . VAL A 1 89 ? -12.694 4.248 22.864 1.00 95.19 89 VAL A C 1
ATOM 650 O O . VAL A 1 89 ? -13.642 3.914 23.574 1.00 95.19 89 VAL A O 1
ATOM 653 N N . ILE A 1 90 ? -12.482 5.521 22.517 1.00 96.19 90 ILE A N 1
ATOM 654 C CA . ILE A 1 90 ? -13.316 6.635 22.993 1.00 96.19 90 ILE A CA 1
ATOM 655 C C . ILE A 1 90 ? -14.767 6.466 22.529 1.00 96.19 90 ILE A C 1
ATOM 657 O O . ILE A 1 90 ? -15.690 6.552 23.340 1.00 96.19 90 ILE A O 1
ATOM 661 N N . LEU A 1 91 ? -14.989 6.159 21.248 1.00 95.25 91 LEU A N 1
ATOM 662 C CA . LEU A 1 91 ? -16.332 5.918 20.716 1.00 95.25 91 LEU A CA 1
ATOM 663 C C . LEU A 1 91 ? -17.004 4.723 21.398 1.00 95.25 91 LEU A C 1
ATOM 665 O O . LEU A 1 91 ? -18.186 4.784 21.733 1.00 95.25 91 LEU A O 1
ATOM 669 N N . SER A 1 92 ? -16.264 3.643 21.643 1.00 93.75 92 SER A N 1
ATOM 670 C CA . SER A 1 92 ? -16.786 2.461 22.335 1.00 93.75 92 SER A CA 1
ATOM 671 C C . SER A 1 92 ? -17.187 2.773 23.778 1.00 93.75 92 SER A C 1
ATOM 673 O O . SER A 1 92 ? -18.205 2.266 24.248 1.00 93.75 92 SER A O 1
ATOM 675 N N . MET A 1 93 ? -16.433 3.625 24.479 1.00 94.12 93 MET A N 1
ATOM 676 C CA . MET A 1 93 ? -16.788 4.096 25.823 1.00 94.12 93 MET A CA 1
ATOM 677 C C . MET A 1 93 ? -18.085 4.912 25.809 1.00 94.12 93 MET A C 1
ATOM 679 O O . MET A 1 93 ? -18.978 4.657 26.615 1.00 94.12 93 MET A O 1
ATOM 683 N N . ILE A 1 94 ? -18.232 5.840 24.855 1.00 93.62 94 ILE A N 1
ATOM 684 C CA . ILE A 1 94 ? -19.448 6.656 24.703 1.00 93.62 94 ILE A CA 1
ATOM 685 C C . ILE A 1 94 ? -20.666 5.766 24.424 1.00 93.62 94 ILE A C 1
ATOM 687 O O . ILE A 1 94 ? -21.694 5.893 25.088 1.00 93.62 94 ILE A O 1
ATOM 691 N N . ASN A 1 95 ? -20.547 4.826 23.483 1.00 90.94 95 ASN A N 1
ATOM 692 C CA . ASN A 1 95 ? -21.635 3.910 23.142 1.00 90.94 95 ASN A CA 1
ATOM 693 C C . ASN A 1 95 ? -22.045 3.027 24.332 1.00 90.94 95 ASN A C 1
ATOM 695 O O . ASN A 1 95 ? -23.237 2.844 24.580 1.00 90.94 95 ASN A O 1
ATOM 699 N N . GLN A 1 96 ? -21.081 2.517 25.105 1.00 89.62 96 GLN A N 1
ATOM 700 C CA . GLN A 1 96 ? -21.366 1.733 26.312 1.00 89.62 96 GLN A CA 1
ATOM 701 C C . GLN A 1 96 ? -22.031 2.570 27.411 1.00 89.62 96 GLN A C 1
ATOM 703 O O . GLN A 1 96 ? -22.947 2.079 28.076 1.00 89.62 96 GLN A O 1
ATOM 708 N N . ALA A 1 97 ? -21.636 3.834 27.579 1.00 87.94 97 ALA A N 1
ATOM 709 C CA . ALA A 1 97 ? -22.275 4.744 28.526 1.00 87.94 97 ALA A CA 1
ATOM 710 C C . ALA A 1 97 ? -23.739 5.028 28.141 1.00 87.94 97 ALA A C 1
ATOM 712 O O . ALA A 1 97 ? -24.635 4.891 28.974 1.00 87.94 97 ALA A O 1
ATOM 713 N N . LEU A 1 98 ? -24.006 5.341 26.867 1.00 86.62 98 LEU A N 1
ATOM 714 C CA . LEU A 1 98 ? -25.366 5.573 26.362 1.00 86.62 98 LEU A CA 1
ATOM 715 C C . LEU A 1 98 ? -26.240 4.310 26.463 1.00 86.62 98 LEU A C 1
ATOM 717 O O . LEU A 1 98 ? -27.385 4.380 26.914 1.00 86.62 98 LEU A O 1
ATOM 721 N N . GLY A 1 99 ? -25.692 3.144 26.107 1.00 80.12 99 GLY A N 1
ATOM 722 C CA . GLY A 1 99 ? -26.391 1.859 26.200 1.00 80.12 99 GLY A CA 1
ATOM 723 C C . GLY A 1 99 ? -26.724 1.444 27.637 1.00 80.12 99 GLY A C 1
ATOM 724 O O . GLY A 1 99 ? -27.784 0.864 27.885 1.00 80.12 99 GLY A O 1
ATOM 725 N N . SER A 1 100 ? -25.862 1.782 28.599 1.00 78.12 100 SER A N 1
ATOM 726 C CA . SER A 1 100 ? -26.106 1.515 30.022 1.00 78.12 100 SER A CA 1
ATOM 727 C C . SER A 1 100 ? -27.235 2.390 30.580 1.00 78.12 100 SER A C 1
ATOM 729 O O . SER A 1 100 ? -28.100 1.883 31.292 1.00 78.12 100 SER A O 1
ATOM 731 N N . THR A 1 101 ? -27.307 3.667 30.186 1.00 74.31 101 THR A N 1
ATOM 732 C CA . THR A 1 101 ? -28.392 4.585 30.586 1.00 74.31 101 THR A CA 1
ATOM 733 C C . THR A 1 101 ? -29.759 4.130 30.063 1.00 74.31 101 THR A C 1
ATOM 735 O O . THR A 1 101 ? -30.752 4.185 30.790 1.00 74.31 101 THR A O 1
ATOM 738 N N . GLY A 1 102 ? -29.815 3.598 28.836 1.00 65.31 102 GLY A N 1
ATOM 739 C CA . GLY A 1 102 ? -31.051 3.066 28.250 1.00 65.31 102 GLY A CA 1
ATOM 740 C C . GLY A 1 102 ? -31.637 1.866 29.008 1.00 65.31 102 GLY A C 1
ATOM 741 O O . GLY A 1 102 ? -32.856 1.730 29.102 1.00 65.31 102 GLY A O 1
ATOM 742 N N . ARG A 1 103 ? -30.792 1.016 29.612 1.00 62.34 103 ARG A N 1
ATOM 743 C CA . ARG A 1 103 ? -31.250 -0.125 30.426 1.00 62.34 103 ARG A CA 1
ATOM 744 C C . ARG A 1 103 ? -31.834 0.299 31.774 1.00 62.34 103 ARG A C 1
ATOM 746 O O . ARG A 1 103 ? -32.767 -0.343 32.242 1.00 62.34 103 ARG A O 1
ATOM 753 N N . ILE A 1 104 ? -31.326 1.378 32.370 1.00 62.09 104 ILE A N 1
ATOM 754 C CA . ILE A 1 104 ? -31.802 1.899 33.664 1.00 62.09 104 ILE A CA 1
ATOM 755 C C . ILE A 1 104 ? -33.130 2.652 33.487 1.00 62.09 104 ILE A C 1
ATOM 757 O O . ILE A 1 104 ? -34.040 2.491 34.296 1.00 62.09 104 ILE A O 1
ATOM 761 N N . GLY A 1 105 ? -33.287 3.404 32.391 1.00 59.94 105 GLY A N 1
ATOM 762 C CA . GLY A 1 105 ? -34.542 4.097 32.075 1.00 59.94 105 GLY A CA 1
ATOM 763 C C . GLY A 1 105 ? -35.743 3.155 31.913 1.00 59.94 105 GLY A C 1
ATOM 764 O O . GLY A 1 105 ? -36.842 3.488 32.343 1.00 59.94 105 GLY A O 1
ATOM 765 N N . ASN A 1 106 ? -35.535 1.946 31.376 1.00 61.03 106 ASN A N 1
ATOM 766 C CA . ASN A 1 106 ? -36.608 0.957 31.211 1.00 61.03 106 ASN A CA 1
ATOM 767 C C . ASN A 1 106 ? -37.042 0.293 32.538 1.00 61.03 106 ASN A C 1
ATOM 769 O O . ASN A 1 106 ? -38.151 -0.223 32.634 1.00 61.03 106 ASN A O 1
ATOM 773 N N . VAL A 1 107 ? -36.190 0.319 33.571 1.00 68.38 107 VAL A N 1
ATOM 774 C CA . VAL A 1 107 ? -36.522 -0.197 34.914 1.00 68.38 107 VAL A CA 1
ATOM 775 C C . VAL A 1 107 ? -37.372 0.806 35.705 1.00 68.38 107 VAL A C 1
ATOM 777 O O . VAL A 1 107 ? -38.203 0.394 36.502 1.00 68.38 107 VAL A O 1
ATOM 780 N N . LEU A 1 108 ? -37.219 2.110 35.452 1.00 60.88 108 LEU A N 1
ATOM 781 C CA . LEU A 1 108 ? -38.001 3.173 36.105 1.00 60.88 108 LEU A CA 1
ATOM 782 C C . LEU A 1 108 ? -39.389 3.403 35.490 1.00 60.88 108 LEU A C 1
ATOM 784 O O . LEU A 1 108 ? -40.234 4.005 36.138 1.00 60.88 108 LEU A O 1
ATOM 788 N N . VAL A 1 109 ? -39.621 2.972 34.247 1.00 64.06 109 VAL A N 1
ATOM 789 C CA . VAL A 1 109 ? -40.928 3.105 33.569 1.00 64.06 109 VAL A CA 1
ATOM 790 C C . VAL A 1 109 ? -41.816 1.868 33.773 1.00 64.06 109 VAL A C 1
ATOM 792 O O . VAL A 1 109 ? -43.025 1.945 33.579 1.00 64.06 109 VAL A O 1
ATOM 795 N N . ASN A 1 110 ? -41.234 0.730 34.169 1.00 56.22 110 ASN A N 1
ATOM 796 C CA . ASN A 1 110 ? -41.949 -0.527 34.431 1.00 56.22 110 ASN A CA 1
ATOM 797 C C . ASN A 1 110 ? -41.987 -0.890 35.931 1.00 56.22 110 ASN A C 1
ATOM 799 O O . ASN A 1 110 ? -42.048 -2.061 36.302 1.00 56.22 110 ASN A O 1
ATOM 803 N N . TYR A 1 111 ? -41.918 0.131 36.784 1.00 53.16 111 TYR A N 1
ATOM 804 C CA . TYR A 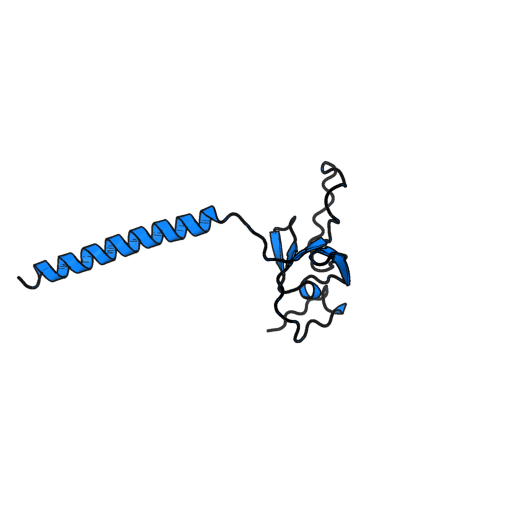1 111 ? -42.336 0.094 38.181 1.00 53.16 111 TYR A CA 1
ATOM 805 C C . TYR A 1 111 ? -43.297 1.262 38.401 1.00 53.16 111 TYR A C 1
ATOM 807 O O . TYR A 1 111 ? -44.367 1.039 39.006 1.00 53.16 111 TYR A O 1
#

Foldseek 3Di:
DDLDDPLLPVLVCPPPQQWWKAQAPVQDIARDQSSQSFDADPDPFKTFPGRNDDPPDDPVPDPPPDDDNRMIGTDHRDDDPPVVVVVVVVVVVVVVVVVVVVVVVVVVVVD

Organism: NCBI:txid1563983

pLDDT: mean 79.98, std 15.14, range [42.5, 96.19]